Protein AF-A0A4U6U5V7-F1 (afdb_monomer_lite)

InterPro domains:
  IPR010492 GINS complex, subunit Psf3 [PTHR22768] (42-107)
  IPR036224 GINS, helical bundle-like domain superfamily [SSF158573] (3-88)
  IPR038437 GINS complex, subunit Psf3 superfamily [G3DSA:1.20.58.2050] (1-88)

Foldseek 3Di:
DDPPPCPDPVNVVVCVVPVVPDDVCVSPVCVPVSVVVVVVVLLVVLLVCLLPDDPPDDPPCQVVDDPVSNVSSVVSNVVNVVVVCVVVPHDDDDDPPVNPDDDPDPDPPDDDDD

Sequence (114 aa):
MNPPPCFTQKTRKEIQADAACVDLRVRCPYFYELGCKIVPFRYKEVLSKSHSSSTMTVPKFVPRLTKEETRVFESARESMAAFKKWRAGGVRLQKATILGRKRKTKLLDGPSTP

Organism: Setaria viridis (NCBI:txid4556)

pLDDT: mean 76.74, std 11.7, range [47.34, 92.44]

Secondary structure (DSSP, 8-state):
-PPPGGG-HHHHHHHHH-STT--HHHH-TTHHHHHHHHHHHHHHHHHHHHHHS-TTS--TTGGG--HHHHHHHHHHHHHHHHHHHHHTT-SS-PPPGGGG--------PPP---

Radius of gyration: 28.1 Å; chains: 1; bounding box: 93×46×52 Å

Structure (mmCIF, N/CA/C/O backbone):
data_AF-A0A4U6U5V7-F1
#
_entry.id   AF-A0A4U6U5V7-F1
#
loop_
_atom_site.group_PDB
_atom_site.id
_atom_site.type_symbol
_atom_site.label_atom_id
_atom_site.label_alt_id
_atom_site.label_comp_id
_atom_site.label_asym_id
_atom_site.label_entity_id
_atom_site.label_seq_id
_atom_site.pdbx_PDB_ins_code
_atom_site.Cartn_x
_atom_site.Cartn_y
_atom_site.Cartn_z
_atom_site.occupancy
_atom_site.B_iso_or_equiv
_atom_site.auth_seq_id
_atom_site.auth_comp_id
_atom_site.auth_asym_id
_atom_site.auth_atom_id
_atom_site.pdbx_PDB_model_num
ATOM 1 N N . MET A 1 1 ? -7.975 8.259 -2.429 1.00 56.94 1 MET A N 1
ATOM 2 C CA . MET A 1 1 ? -9.026 7.747 -1.530 1.00 56.94 1 MET A CA 1
ATOM 3 C C . MET A 1 1 ? -8.730 8.182 -0.107 1.00 56.94 1 MET A C 1
ATOM 5 O O . MET A 1 1 ? -7.585 8.048 0.308 1.00 56.94 1 MET A O 1
ATOM 9 N N . ASN A 1 2 ? -9.714 8.728 0.609 1.00 64.31 2 ASN A N 1
ATOM 10 C CA . ASN A 1 2 ? -9.603 8.901 2.060 1.00 64.31 2 ASN A CA 1
ATOM 11 C C . ASN A 1 2 ? -9.876 7.535 2.717 1.00 64.31 2 ASN A C 1
ATOM 13 O O . ASN A 1 2 ? -10.766 6.828 2.237 1.00 64.31 2 ASN A O 1
ATOM 17 N N . PRO A 1 3 ? -9.118 7.126 3.749 1.00 68.38 3 PRO A N 1
ATOM 18 C CA . PRO A 1 3 ? -9.414 5.891 4.464 1.00 68.38 3 PRO A CA 1
ATOM 19 C C . PRO A 1 3 ? -10.820 5.977 5.078 1.00 68.38 3 PRO A C 1
ATOM 21 O O . PRO A 1 3 ? -11.229 7.071 5.483 1.00 68.38 3 PRO A O 1
ATOM 24 N N . PRO A 1 4 ? -11.567 4.860 5.160 1.00 76.88 4 PRO A N 1
ATOM 25 C CA . PRO A 1 4 ? -12.846 4.855 5.853 1.00 76.88 4 PRO A CA 1
ATOM 26 C C . PRO A 1 4 ? -12.697 5.371 7.292 1.00 76.88 4 PRO A C 1
ATOM 28 O O . PRO A 1 4 ? -11.626 5.203 7.882 1.00 76.88 4 PRO A O 1
ATOM 31 N N . PRO A 1 5 ? -13.753 5.942 7.896 1.00 77.00 5 PRO A N 1
ATOM 32 C CA . PRO A 1 5 ? -13.700 6.509 9.249 1.00 77.00 5 PRO A CA 1
ATOM 33 C C . PRO A 1 5 ? -13.191 5.544 10.337 1.00 77.00 5 PRO A C 1
ATOM 35 O O . PRO A 1 5 ? -12.660 5.984 11.353 1.00 77.00 5 PRO A O 1
ATOM 38 N N . CYS A 1 6 ? -13.291 4.229 10.122 1.00 79.12 6 CYS A N 1
ATOM 39 C CA . CYS A 1 6 ? -12.744 3.209 11.021 1.00 79.12 6 CYS A CA 1
ATOM 40 C C . CYS A 1 6 ? -11.217 2.999 10.901 1.00 79.12 6 CYS A C 1
ATOM 42 O O . CYS A 1 6 ? -10.619 2.407 11.791 1.00 79.12 6 CYS A O 1
ATOM 44 N N . PHE A 1 7 ? -10.561 3.517 9.856 1.00 82.75 7 PHE A N 1
ATOM 45 C CA . PHE A 1 7 ? -9.112 3.427 9.613 1.00 82.75 7 PHE A CA 1
ATOM 46 C C . PHE A 1 7 ? -8.397 4.772 9.813 1.00 82.75 7 PHE A C 1
ATOM 48 O O . PHE A 1 7 ? -7.497 5.146 9.053 1.00 82.75 7 PHE A O 1
ATOM 55 N N . THR A 1 8 ? -8.794 5.532 10.834 1.00 84.06 8 THR A N 1
ATOM 56 C CA . THR A 1 8 ? -8.143 6.809 11.160 1.00 84.06 8 THR A CA 1
ATOM 57 C C . THR A 1 8 ? -6.802 6.607 11.864 1.00 84.06 8 THR A C 1
ATOM 59 O O . THR A 1 8 ? -6.514 5.558 12.445 1.00 84.06 8 THR A O 1
ATOM 62 N N . GLN A 1 9 ? -5.972 7.655 11.866 1.00 83.25 9 GLN A N 1
ATOM 63 C CA . GLN A 1 9 ? -4.700 7.643 12.590 1.00 83.25 9 GLN A CA 1
ATOM 64 C C . GLN A 1 9 ? -4.887 7.451 14.104 1.00 83.25 9 GLN A C 1
ATOM 66 O O . GLN A 1 9 ? -4.027 6.852 14.745 1.00 83.25 9 GLN A O 1
ATOM 71 N N . LYS A 1 10 ? -6.009 7.919 14.672 1.00 86.19 10 LYS A N 1
ATOM 72 C CA . LYS A 1 10 ? -6.366 7.706 16.081 1.00 86.19 10 LYS A CA 1
ATOM 73 C C . LYS A 1 10 ? -6.584 6.221 16.369 1.00 86.19 10 LYS A C 1
ATOM 75 O O . LYS A 1 10 ? -5.889 5.664 17.211 1.00 86.19 10 LYS A O 1
ATOM 80 N N . THR A 1 11 ? -7.458 5.569 15.599 1.00 85.75 11 THR A N 1
ATOM 81 C CA . THR A 1 11 ? -7.729 4.129 15.729 1.00 85.75 11 THR A CA 1
ATOM 82 C C . THR A 1 11 ? -6.458 3.298 15.569 1.00 85.75 11 THR A C 1
ATOM 84 O O . THR A 1 11 ? -6.237 2.362 16.328 1.00 85.75 11 THR A O 1
ATOM 87 N N . ARG A 1 12 ? -5.574 3.681 14.637 1.00 86.81 12 ARG A N 1
ATOM 88 C CA . ARG A 1 12 ? -4.273 3.024 14.452 1.00 86.81 12 ARG A CA 1
ATOM 89 C C . ARG A 1 12 ? -3.392 3.103 15.702 1.00 86.81 12 ARG A C 1
ATOM 91 O O . ARG A 1 12 ? -2.803 2.097 16.076 1.00 86.81 12 ARG A O 1
ATOM 98 N N . LYS A 1 13 ? -3.295 4.279 16.332 1.00 90.00 13 LYS A N 1
ATOM 99 C CA . LYS A 1 13 ? -2.472 4.480 17.536 1.00 90.00 13 LYS A CA 1
ATOM 100 C C . LYS A 1 13 ? -3.007 3.708 18.741 1.00 90.00 13 LYS A C 1
ATOM 102 O O . LYS A 1 13 ? -2.212 3.153 19.480 1.00 90.00 13 LYS A O 1
ATOM 107 N N . GLU A 1 14 ? -4.325 3.654 18.913 1.00 90.38 14 GLU A N 1
ATOM 108 C CA . GLU A 1 14 ? -4.958 2.903 20.007 1.00 90.38 14 GLU A CA 1
ATOM 109 C C . GLU A 1 14 ? -4.698 1.398 19.879 1.00 90.38 14 GLU A C 1
ATOM 111 O O . GLU A 1 14 ? -4.212 0.785 20.820 1.00 90.38 14 GLU A O 1
ATOM 116 N N . ILE A 1 15 ? -4.909 0.828 18.684 1.00 88.81 15 ILE A N 1
ATOM 117 C CA . ILE A 1 15 ? -4.616 -0.590 18.414 1.00 88.81 15 ILE A CA 1
ATOM 118 C C . ILE A 1 15 ? -3.121 -0.896 18.608 1.00 88.81 15 ILE A C 1
ATOM 120 O O . ILE A 1 15 ? -2.767 -1.979 19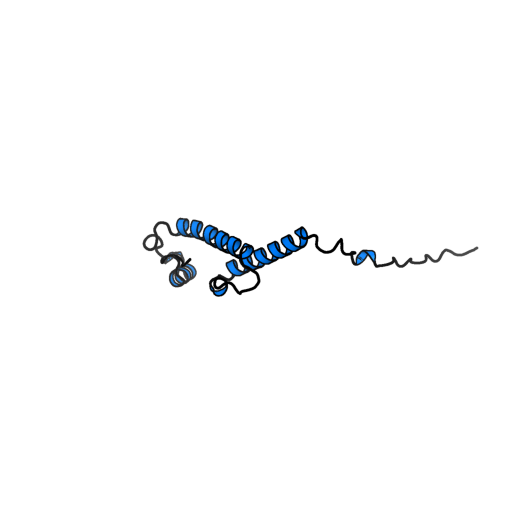.059 1.00 88.81 15 ILE A O 1
ATOM 124 N N . GLN A 1 16 ? -2.237 0.044 18.255 1.00 89.25 16 GLN A N 1
ATOM 125 C CA . GLN A 1 16 ? -0.789 -0.122 18.409 1.00 89.25 16 GLN A CA 1
ATOM 126 C C . GLN A 1 16 ? -0.318 -0.010 19.868 1.00 89.25 16 GLN A C 1
ATOM 128 O O . GLN A 1 16 ? 0.729 -0.561 20.195 1.00 89.25 16 GLN A O 1
ATOM 133 N N . ALA A 1 17 ? -1.060 0.704 20.720 1.00 92.44 17 ALA A N 1
ATOM 134 C CA . ALA A 1 17 ? -0.779 0.791 22.149 1.00 92.44 17 ALA A CA 1
ATOM 135 C C . ALA A 1 17 ? -1.186 -0.500 22.872 1.00 92.44 17 ALA A C 1
ATOM 137 O O . ALA A 1 17 ? -0.382 -1.056 23.612 1.00 92.44 17 ALA A O 1
ATOM 138 N N . ASP A 1 18 ? -2.403 -0.986 22.616 1.00 90.94 18 ASP A N 1
ATOM 139 C CA . ASP A 1 18 ? -2.871 -2.300 23.054 1.00 90.94 18 ASP A CA 1
ATOM 140 C C . ASP A 1 18 ? -4.072 -2.734 22.199 1.00 90.94 18 ASP A C 1
ATOM 142 O O . ASP A 1 18 ? -5.138 -2.119 22.222 1.00 90.94 18 ASP A O 1
ATOM 146 N N . ALA A 1 19 ? -3.914 -3.818 21.442 1.00 86.06 19 ALA A N 1
ATOM 147 C CA . ALA A 1 19 ? -4.974 -4.330 20.582 1.00 86.06 19 ALA A CA 1
ATOM 148 C C . ALA A 1 19 ? -6.134 -4.955 21.375 1.00 86.06 19 ALA A C 1
ATOM 150 O O . ALA A 1 19 ? -7.259 -4.966 20.878 1.00 86.06 19 ALA A O 1
ATOM 151 N N . ALA A 1 20 ? -5.882 -5.454 22.592 1.00 88.25 20 ALA A N 1
ATOM 152 C CA . ALA A 1 20 ? -6.899 -6.096 23.422 1.00 88.25 20 ALA A CA 1
ATOM 153 C C . ALA A 1 20 ? -7.883 -5.084 24.031 1.00 88.25 20 ALA A C 1
ATOM 155 O O . ALA A 1 20 ? -9.029 -5.438 24.305 1.00 88.25 20 ALA A O 1
ATOM 156 N N . CYS A 1 21 ? -7.476 -3.820 24.194 1.00 86.62 21 CYS A N 1
ATOM 157 C CA . CYS A 1 21 ? -8.328 -2.771 24.760 1.00 86.62 21 CYS A CA 1
ATOM 158 C C . CYS A 1 21 ? -9.273 -2.104 23.740 1.00 86.62 21 CYS A C 1
ATOM 160 O O . CYS A 1 21 ? -10.076 -1.242 24.105 1.00 86.62 21 CYS A O 1
ATOM 162 N N . VAL A 1 22 ? -9.203 -2.483 22.458 1.00 87.06 22 VAL A N 1
ATOM 163 C CA . VAL A 1 22 ? -10.012 -1.880 21.393 1.00 87.06 22 VAL A CA 1
ATOM 164 C C . VAL A 1 22 ? -11.154 -2.809 20.986 1.00 87.06 22 VAL A C 1
ATOM 166 O O . VAL A 1 22 ? -10.939 -3.820 20.320 1.00 87.06 22 VAL A O 1
ATOM 169 N N . ASP A 1 23 ? -12.396 -2.413 21.279 1.00 88.00 23 ASP A N 1
ATOM 170 C CA . ASP A 1 23 ? -13.573 -3.095 20.730 1.00 88.00 23 ASP A CA 1
ATOM 171 C C . ASP A 1 23 ? -13.749 -2.757 19.239 1.00 88.00 23 ASP A C 1
ATOM 173 O O . ASP A 1 23 ? -14.330 -1.739 18.841 1.00 88.00 23 ASP A O 1
ATOM 177 N N . LEU A 1 24 ? -13.212 -3.634 18.390 1.00 85.12 24 LEU A N 1
ATOM 178 C CA . LEU A 1 24 ? -13.328 -3.520 16.940 1.00 85.12 24 LEU A CA 1
ATOM 179 C C . LEU A 1 24 ? -14.747 -3.805 16.440 1.00 85.12 24 LEU A C 1
ATOM 181 O O . LEU A 1 24 ? -15.121 -3.263 15.404 1.00 85.12 24 LEU A O 1
ATOM 185 N N . ARG A 1 25 ? -15.551 -4.597 17.161 1.00 84.88 25 ARG A N 1
ATOM 186 C CA . ARG A 1 25 ? -16.901 -4.987 16.730 1.00 84.88 25 ARG A CA 1
ATOM 187 C C . ARG A 1 25 ? -17.850 -3.796 16.767 1.00 84.88 25 ARG A C 1
ATOM 189 O O . ARG A 1 25 ? -18.590 -3.590 15.809 1.00 84.88 25 ARG A O 1
ATOM 196 N N . VAL A 1 26 ? -17.775 -2.988 17.826 1.00 85.75 26 VAL A N 1
ATOM 197 C CA . VAL A 1 26 ? -18.559 -1.747 17.961 1.00 85.75 26 VAL A CA 1
ATOM 198 C C . VAL A 1 26 ? -18.136 -0.705 16.924 1.00 85.75 26 VAL A C 1
ATOM 200 O O . VAL A 1 26 ? -18.970 0.030 16.400 1.00 85.75 26 VAL A O 1
ATOM 203 N N . ARG A 1 27 ? -16.843 -0.644 16.584 1.00 83.56 27 ARG A N 1
ATOM 204 C CA . ARG A 1 27 ? -16.317 0.328 15.611 1.00 83.56 27 ARG A CA 1
ATOM 205 C C . ARG A 1 27 ? -16.597 -0.054 14.161 1.00 83.56 27 ARG A C 1
ATOM 207 O O . ARG A 1 27 ? -16.914 0.809 13.347 1.00 83.56 27 ARG A O 1
ATOM 214 N N . CYS A 1 28 ? -16.391 -1.319 13.809 1.00 83.44 28 CYS A N 1
ATOM 215 C CA . CYS A 1 28 ? -16.585 -1.844 12.465 1.00 83.44 28 CYS A CA 1
ATOM 216 C C . CYS A 1 28 ? -16.710 -3.379 12.523 1.00 83.44 28 CYS A C 1
ATOM 218 O O . CYS A 1 28 ? -15.691 -4.064 12.631 1.00 83.44 28 CYS A O 1
ATOM 220 N N . PRO A 1 29 ? -17.925 -3.943 12.371 1.00 88.69 29 PRO A N 1
ATOM 221 C CA . PRO A 1 29 ? -18.147 -5.392 12.445 1.00 88.69 29 PRO A CA 1
ATOM 222 C C . PRO A 1 29 ? -17.278 -6.215 11.481 1.00 88.69 29 PRO A C 1
ATOM 224 O O . PRO A 1 29 ? -16.924 -7.350 11.781 1.00 88.69 29 PRO A O 1
ATOM 227 N N . TYR A 1 30 ? -16.883 -5.620 10.353 1.00 88.56 30 TYR A N 1
ATOM 228 C CA . TYR A 1 30 ? -16.074 -6.246 9.305 1.00 88.56 30 TYR A CA 1
ATOM 229 C C . TYR A 1 30 ? -14.672 -5.630 9.193 1.00 88.56 30 TYR A C 1
ATOM 231 O O . TYR A 1 30 ? -14.104 -5.591 8.103 1.00 88.56 30 TYR A O 1
ATOM 239 N N . PHE A 1 31 ? -14.108 -5.112 10.293 1.00 87.38 31 PHE A N 1
ATOM 240 C CA . PHE A 1 31 ? -12.847 -4.355 10.293 1.00 87.38 31 PHE A CA 1
ATOM 241 C C . PHE A 1 31 ? -11.722 -5.049 9.512 1.00 87.38 31 PHE A C 1
ATOM 243 O O . PHE A 1 31 ? -11.119 -4.450 8.622 1.00 87.38 31 PHE A O 1
ATOM 250 N N . TYR A 1 32 ? -11.470 -6.327 9.796 1.00 85.81 32 TYR A N 1
ATOM 251 C CA . TYR A 1 32 ? -10.405 -7.078 9.135 1.00 85.81 32 TYR A CA 1
ATOM 252 C C . TYR A 1 32 ? -10.703 -7.338 7.660 1.00 85.81 32 TYR A C 1
ATOM 254 O O . TYR A 1 32 ? -9.849 -7.079 6.818 1.00 85.81 32 TYR A O 1
ATOM 262 N N . GLU A 1 33 ? -11.918 -7.775 7.325 1.00 86.94 33 GLU A N 1
ATOM 263 C CA . GLU A 1 33 ? -12.301 -8.054 5.937 1.00 86.94 33 GLU A CA 1
ATOM 264 C C . GLU A 1 33 ? -12.224 -6.790 5.069 1.00 86.94 33 GLU A C 1
ATOM 266 O O . GLU A 1 33 ? -11.693 -6.807 3.955 1.00 86.94 33 GLU A O 1
ATOM 271 N N . LEU A 1 34 ? -12.691 -5.665 5.611 1.00 84.44 34 LEU A N 1
ATOM 272 C CA . LEU A 1 34 ? -12.601 -4.363 4.970 1.00 84.44 34 LEU A CA 1
ATOM 273 C C . LEU A 1 34 ? -11.136 -3.942 4.780 1.00 84.44 34 LEU A C 1
ATOM 275 O O . LEU A 1 34 ? -10.752 -3.551 3.677 1.00 84.44 34 LEU A O 1
ATOM 279 N N . GLY A 1 35 ? -10.299 -4.071 5.813 1.00 83.06 35 GLY A N 1
ATOM 280 C CA . GLY A 1 35 ? -8.867 -3.767 5.739 1.00 83.06 35 GLY A CA 1
ATOM 281 C C . GLY A 1 35 ? -8.141 -4.614 4.691 1.00 83.06 35 GLY A C 1
ATOM 282 O O . GLY A 1 35 ? -7.409 -4.076 3.856 1.00 83.06 35 GLY A O 1
ATOM 283 N N . CYS A 1 36 ? -8.415 -5.920 4.667 1.00 82.25 36 CYS A N 1
ATOM 284 C CA . CYS A 1 36 ? -7.873 -6.862 3.691 1.00 82.25 36 CYS A CA 1
ATOM 285 C C . CYS A 1 36 ? -8.281 -6.535 2.255 1.00 82.25 36 CYS A C 1
ATOM 287 O O . CYS A 1 36 ? -7.487 -6.772 1.354 1.00 82.25 36 CYS A O 1
ATOM 289 N N . LYS A 1 37 ? -9.475 -5.978 2.016 1.00 82.81 37 LYS A N 1
ATOM 290 C CA . LYS A 1 37 ? -9.890 -5.529 0.675 1.00 82.81 37 LYS A CA 1
ATOM 291 C C . LYS A 1 37 ? -9.247 -4.191 0.303 1.00 82.81 37 LYS A C 1
ATOM 293 O O . LYS A 1 37 ? -8.793 -4.025 -0.826 1.00 82.81 37 LYS A O 1
ATOM 298 N N . ILE A 1 38 ? -9.152 -3.246 1.242 1.00 78.62 38 ILE A N 1
ATOM 299 C CA . ILE A 1 38 ? -8.594 -1.904 0.997 1.00 78.62 38 ILE A CA 1
ATOM 300 C C . ILE A 1 38 ? -7.118 -1.964 0.597 1.00 78.62 38 ILE A C 1
ATOM 302 O O . ILE A 1 38 ? -6.709 -1.240 -0.312 1.00 78.62 38 ILE A O 1
ATOM 306 N N . VAL A 1 39 ? -6.319 -2.813 1.246 1.00 76.38 39 VAL A N 1
ATOM 307 C CA . VAL A 1 39 ? -4.869 -2.894 1.009 1.00 76.38 39 VAL A CA 1
ATOM 308 C C . VAL A 1 39 ? -4.531 -3.224 -0.464 1.00 76.38 39 VAL A C 1
ATOM 310 O O . VAL A 1 39 ? -3.833 -2.426 -1.096 1.00 76.38 39 VAL A O 1
ATOM 313 N N . PRO A 1 40 ? -5.066 -4.301 -1.078 1.00 78.31 40 PRO A N 1
ATOM 314 C CA . PRO A 1 40 ? -4.924 -4.577 -2.509 1.00 78.31 40 PRO A CA 1
ATOM 315 C C . PRO A 1 40 ? -5.414 -3.443 -3.412 1.00 78.31 40 PRO A C 1
ATOM 317 O O . PRO A 1 40 ? -4.750 -3.127 -4.400 1.00 78.31 40 PRO A O 1
ATOM 320 N N . PHE A 1 41 ? -6.542 -2.798 -3.084 1.00 76.94 41 PHE A N 1
ATOM 321 C CA . PHE A 1 41 ? -7.047 -1.671 -3.876 1.00 76.94 41 PHE A CA 1
ATOM 322 C C . PHE A 1 41 ? -6.071 -0.491 -3.877 1.00 76.94 41 PHE A C 1
ATOM 324 O O . PHE A 1 41 ? -5.829 0.094 -4.935 1.00 76.94 41 PHE A O 1
ATOM 331 N N . ARG A 1 42 ? -5.460 -0.173 -2.727 1.00 77.62 42 ARG A N 1
ATOM 332 C CA . ARG A 1 42 ? -4.462 0.902 -2.636 1.00 77.62 42 ARG A CA 1
ATOM 333 C C . ARG A 1 42 ? -3.209 0.579 -3.437 1.00 77.62 42 ARG A C 1
ATOM 335 O O . ARG A 1 42 ? -2.779 1.417 -4.224 1.00 77.62 42 ARG A O 1
ATOM 342 N N . TYR A 1 43 ? -2.661 -0.630 -3.316 1.00 80.94 43 TYR A N 1
ATOM 343 C CA . TYR A 1 43 ? -1.480 -1.015 -4.094 1.00 80.94 43 TYR A CA 1
ATOM 344 C C . TYR A 1 43 ? -1.756 -1.053 -5.600 1.00 80.94 43 TYR A C 1
ATOM 346 O O . TYR A 1 43 ? -0.948 -0.553 -6.382 1.00 80.94 43 TYR A O 1
ATOM 354 N N . LYS A 1 44 ? -2.923 -1.553 -6.023 1.00 83.38 44 LYS A N 1
ATOM 355 C CA . LYS A 1 44 ? -3.337 -1.519 -7.432 1.00 83.38 44 LYS A CA 1
ATOM 356 C C . LYS A 1 44 ? -3.415 -0.086 -7.966 1.00 83.38 44 LYS A C 1
ATOM 358 O O . LYS A 1 44 ? -2.953 0.179 -9.076 1.00 83.38 44 LYS A O 1
ATOM 363 N N . GLU A 1 45 ? -3.964 0.846 -7.186 1.00 82.75 45 GLU A N 1
ATOM 364 C CA . GLU A 1 45 ? -4.025 2.269 -7.541 1.00 82.75 45 GLU A CA 1
ATOM 365 C C . GLU A 1 45 ? -2.618 2.888 -7.641 1.00 82.75 45 GLU A C 1
ATOM 367 O O . GLU A 1 45 ? -2.329 3.595 -8.609 1.00 82.75 45 GLU A O 1
ATOM 372 N N . VAL A 1 46 ? -1.730 2.590 -6.683 1.00 85.44 46 VAL A N 1
ATOM 373 C CA . VAL A 1 46 ? -0.328 3.047 -6.674 1.00 85.44 46 VAL A CA 1
ATOM 374 C C . VAL A 1 46 ? 0.413 2.580 -7.928 1.00 85.44 46 VAL A C 1
ATOM 376 O O . VAL A 1 46 ? 1.024 3.403 -8.609 1.00 85.44 46 VAL A O 1
ATOM 379 N N . LEU A 1 47 ? 0.305 1.294 -8.273 1.00 82.62 47 LEU A N 1
ATOM 380 C CA . LEU A 1 47 ? 0.940 0.711 -9.460 1.00 82.62 47 LEU A CA 1
ATOM 381 C C . LEU A 1 47 ? 0.353 1.252 -10.770 1.00 82.62 47 LEU A C 1
ATOM 383 O O . LEU A 1 47 ? 1.068 1.523 -11.730 1.00 82.62 47 LEU A O 1
ATOM 387 N N . SER A 1 48 ? -0.962 1.458 -10.825 1.00 84.50 48 SER A N 1
ATOM 388 C CA . SER A 1 48 ? -1.594 2.037 -12.017 1.00 84.50 48 SER A CA 1
ATOM 389 C C . SER A 1 48 ? -1.088 3.464 -12.263 1.00 84.50 48 SER A C 1
ATOM 391 O O . SER A 1 48 ? -0.776 3.840 -13.396 1.00 84.50 48 SER A O 1
ATOM 393 N N . LYS A 1 49 ? -0.947 4.257 -11.193 1.00 83.12 49 LYS A N 1
ATOM 394 C CA . LYS A 1 49 ? -0.441 5.635 -11.260 1.00 83.12 49 LYS A CA 1
ATOM 395 C C . LYS A 1 49 ? 1.054 5.712 -11.544 1.00 83.12 49 LYS A C 1
ATOM 397 O O . LYS A 1 49 ? 1.460 6.612 -12.274 1.00 83.12 49 LYS A O 1
ATOM 402 N N . SER A 1 50 ? 1.870 4.802 -11.009 1.00 82.88 50 SER A N 1
ATOM 403 C CA . SER A 1 50 ? 3.313 4.777 -11.292 1.00 82.88 50 SER A CA 1
ATOM 404 C C . SER A 1 50 ? 3.590 4.550 -12.780 1.00 82.88 50 SER A C 1
ATOM 406 O O . SER A 1 50 ? 4.479 5.185 -13.343 1.00 82.88 50 SER A O 1
ATOM 408 N N . HIS A 1 51 ? 2.788 3.713 -13.443 1.00 82.06 51 HIS A N 1
ATOM 409 C CA . HIS A 1 51 ? 2.939 3.423 -14.870 1.00 82.06 51 HIS A CA 1
ATOM 410 C C . HIS A 1 51 ? 2.347 4.503 -15.789 1.00 82.06 51 HIS A C 1
ATOM 412 O O . HIS A 1 51 ? 2.854 4.698 -16.896 1.00 82.06 51 HIS A O 1
ATOM 418 N N . SER A 1 52 ? 1.296 5.197 -15.335 1.00 71.25 52 SER A N 1
ATOM 419 C CA . SER A 1 52 ? 0.528 6.157 -16.148 1.00 71.25 52 SER A CA 1
ATOM 420 C C . SER A 1 52 ? 0.973 7.615 -15.985 1.00 71.25 52 SER A C 1
ATOM 422 O O . SER A 1 52 ? 0.642 8.450 -16.824 1.00 71.25 52 SER A O 1
ATOM 424 N N . SER A 1 53 ? 1.709 7.953 -14.921 1.00 61.81 53 SER A N 1
ATOM 425 C CA . SER A 1 53 ? 2.166 9.329 -14.695 1.00 61.81 53 SER A CA 1
ATOM 426 C C . SER A 1 53 ? 3.196 9.757 -15.738 1.00 61.81 53 SER A C 1
ATOM 428 O O . SER A 1 53 ? 4.296 9.203 -15.816 1.00 61.81 53 SER A O 1
ATOM 430 N N . SER A 1 54 ? 2.852 10.800 -16.498 1.00 54.78 54 SER A N 1
ATOM 431 C CA . SER A 1 54 ? 3.813 11.556 -17.302 1.00 54.78 54 SER A CA 1
ATOM 432 C C . SER A 1 54 ? 4.940 12.062 -16.398 1.00 54.78 54 SER A C 1
ATOM 434 O O . SER A 1 54 ? 4.695 12.608 -15.321 1.00 54.78 54 SER A O 1
ATOM 436 N N . THR A 1 55 ? 6.185 11.862 -16.821 1.00 56.69 55 THR A N 1
ATOM 437 C CA . THR A 1 55 ? 7.412 12.114 -16.046 1.00 56.69 55 THR A CA 1
ATOM 438 C C . THR A 1 55 ? 7.619 13.577 -15.641 1.00 56.69 55 THR A C 1
ATOM 440 O O . THR A 1 55 ? 8.513 13.850 -14.848 1.00 56.69 55 THR A O 1
ATOM 443 N N . MET A 1 56 ? 6.809 14.505 -16.158 1.00 48.34 56 MET A N 1
ATOM 444 C CA . MET A 1 56 ? 7.065 15.948 -16.113 1.00 48.34 56 MET A CA 1
ATOM 445 C C . MET A 1 56 ? 6.462 16.695 -14.914 1.00 48.34 56 MET A C 1
ATOM 447 O O . MET A 1 56 ? 6.786 17.860 -14.719 1.00 48.34 56 MET A O 1
ATOM 451 N N . THR A 1 57 ? 5.611 16.073 -14.091 1.00 52.84 57 THR A N 1
ATOM 452 C CA . THR A 1 57 ? 5.046 16.741 -12.901 1.00 52.84 57 THR A CA 1
ATOM 453 C C . THR A 1 57 ? 5.048 15.806 -11.700 1.00 52.84 57 THR A C 1
ATOM 455 O O . THR A 1 57 ? 4.717 14.630 -11.841 1.00 52.84 57 THR A O 1
ATOM 458 N N . VAL A 1 58 ? 5.420 16.314 -10.515 1.00 54.41 58 VAL A N 1
ATOM 459 C CA . VAL A 1 58 ? 5.245 15.576 -9.255 1.00 54.41 58 VAL A CA 1
ATOM 460 C C . VAL A 1 58 ? 3.747 15.320 -9.099 1.00 54.41 58 VAL A C 1
ATOM 462 O O . VAL A 1 58 ? 2.982 16.279 -8.956 1.00 54.41 58 VAL A O 1
ATOM 465 N N . PRO A 1 59 ? 3.282 14.060 -9.154 1.00 64.12 59 PRO A N 1
ATOM 466 C CA . PRO A 1 59 ? 1.859 13.796 -9.074 1.00 64.12 59 PRO A CA 1
ATOM 467 C C . PRO A 1 59 ? 1.349 14.306 -7.726 1.00 64.12 59 PRO A C 1
ATOM 469 O O . PRO A 1 59 ? 1.891 13.927 -6.690 1.00 64.12 59 PRO A O 1
ATOM 472 N N . LYS A 1 60 ? 0.261 15.091 -7.713 1.00 67.06 60 LYS A N 1
ATOM 473 C CA . LYS A 1 60 ? -0.432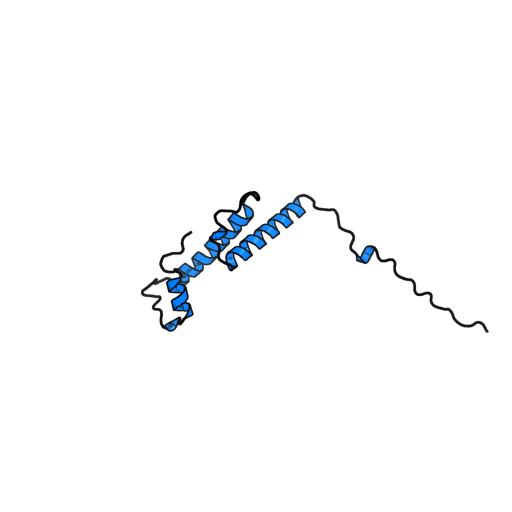 15.590 -6.494 1.00 67.06 60 LYS A CA 1
ATOM 474 C C . LYS A 1 60 ? -0.804 14.478 -5.484 1.00 67.06 60 LYS A C 1
ATOM 476 O O . LYS A 1 60 ? -1.286 14.741 -4.388 1.00 67.06 60 LYS A O 1
ATOM 481 N N . PHE A 1 61 ? -0.620 13.222 -5.883 1.00 72.44 61 PHE A N 1
ATOM 482 C CA . PHE A 1 61 ? -0.812 11.999 -5.123 1.00 72.44 61 PHE A CA 1
ATOM 483 C C . PHE A 1 61 ? 0.405 11.581 -4.275 1.00 72.44 61 PHE A C 1
ATOM 485 O O . PHE A 1 61 ? 0.189 10.995 -3.221 1.00 72.44 61 PHE A O 1
ATOM 492 N N . VAL A 1 62 ? 1.642 11.904 -4.680 1.00 73.25 62 VAL A N 1
ATOM 493 C CA . VAL A 1 62 ? 2.878 11.502 -3.972 1.00 73.25 62 VAL A CA 1
ATOM 494 C C . VAL A 1 62 ? 2.903 11.972 -2.510 1.00 73.25 62 VAL A C 1
ATOM 496 O O . VAL A 1 62 ? 3.177 11.144 -1.647 1.00 73.25 62 VAL A O 1
ATOM 499 N N . PRO A 1 63 ? 2.506 13.217 -2.167 1.00 76.88 63 PRO A N 1
ATOM 500 C CA . PRO A 1 63 ? 2.477 13.663 -0.769 1.00 76.88 63 PRO A CA 1
ATOM 501 C C . PRO A 1 63 ? 1.462 12.924 0.121 1.00 76.88 63 PRO A C 1
ATOM 503 O O . PRO A 1 63 ? 1.474 13.092 1.336 1.00 76.88 63 PRO A O 1
ATOM 506 N N . ARG A 1 64 ? 0.543 12.145 -0.467 1.00 74.56 64 ARG A N 1
ATOM 507 C CA . ARG A 1 64 ? -0.516 11.406 0.247 1.00 74.56 64 ARG A CA 1
ATOM 508 C C . ARG A 1 64 ? -0.189 9.914 0.394 1.00 74.56 64 ARG A C 1
ATOM 510 O O . ARG A 1 64 ? -1.037 9.162 0.877 1.00 74.56 64 ARG A O 1
ATOM 517 N N . LEU A 1 65 ? 0.986 9.485 -0.071 1.00 78.69 65 LEU A N 1
ATOM 518 C CA . LEU A 1 65 ? 1.455 8.107 0.038 1.00 78.69 65 LEU A CA 1
ATOM 519 C C . LEU A 1 65 ? 2.056 7.840 1.415 1.00 78.69 65 LEU A C 1
ATOM 521 O O . LEU A 1 65 ? 2.740 8.690 1.983 1.00 78.69 65 LEU A O 1
ATOM 525 N N . THR A 1 66 ? 1.838 6.638 1.944 1.00 81.69 66 THR A N 1
ATOM 526 C CA . THR A 1 66 ? 2.617 6.167 3.098 1.00 81.69 66 THR A CA 1
ATOM 527 C C . THR A 1 66 ? 4.053 5.828 2.679 1.00 81.69 66 THR A C 1
ATOM 529 O O . THR A 1 66 ? 4.385 5.804 1.489 1.00 81.69 66 THR A O 1
ATOM 532 N N . LYS A 1 67 ? 4.938 5.542 3.644 1.00 78.44 67 LYS A N 1
ATOM 533 C CA . LYS A 1 67 ? 6.334 5.159 3.359 1.00 78.44 67 LYS A CA 1
ATOM 534 C C . LYS A 1 67 ? 6.413 3.889 2.503 1.00 78.44 67 LYS A C 1
ATOM 536 O O . LYS A 1 67 ? 7.217 3.813 1.577 1.00 78.44 67 LYS A O 1
ATOM 541 N N . GLU A 1 68 ? 5.556 2.916 2.792 1.00 79.94 68 GLU A N 1
ATOM 542 C CA . GLU A 1 68 ? 5.466 1.640 2.081 1.00 79.94 68 GLU A CA 1
ATOM 543 C C . GLU A 1 68 ? 4.952 1.857 0.654 1.00 79.94 68 GLU A C 1
ATOM 545 O O . GLU A 1 68 ? 5.551 1.379 -0.307 1.00 79.94 68 GLU A O 1
ATOM 550 N N . GLU A 1 69 ? 3.890 2.653 0.503 1.00 81.00 69 GLU A N 1
ATOM 551 C CA . GLU A 1 69 ? 3.316 2.987 -0.803 1.00 81.00 69 GLU A CA 1
ATOM 552 C C . GLU A 1 69 ? 4.294 3.791 -1.670 1.00 81.00 69 GLU A C 1
ATOM 554 O O . GLU A 1 69 ? 4.369 3.567 -2.875 1.00 81.00 69 GLU A O 1
ATOM 559 N N . THR A 1 70 ? 5.086 4.679 -1.064 1.00 84.06 70 THR A N 1
ATOM 560 C CA . THR A 1 70 ? 6.131 5.449 -1.759 1.00 84.06 70 THR A CA 1
ATOM 561 C C . THR A 1 70 ? 7.213 4.528 -2.318 1.00 84.06 70 THR A C 1
ATOM 563 O O . THR A 1 70 ? 7.590 4.651 -3.480 1.00 84.06 70 THR A O 1
ATOM 566 N N . ARG A 1 71 ? 7.674 3.547 -1.531 1.00 86.62 71 ARG A N 1
ATOM 567 C CA . ARG A 1 71 ? 8.651 2.548 -1.996 1.00 86.62 71 ARG A CA 1
ATOM 568 C C . ARG A 1 71 ? 8.127 1.726 -3.173 1.00 86.62 71 ARG A C 1
ATOM 570 O O . ARG A 1 71 ? 8.848 1.525 -4.150 1.00 86.62 71 ARG A O 1
ATOM 577 N N . VAL A 1 72 ? 6.877 1.266 -3.102 1.00 86.94 72 VAL A N 1
ATOM 578 C CA . VAL A 1 72 ? 6.233 0.536 -4.210 1.00 86.94 72 VAL A CA 1
ATOM 579 C C . VAL A 1 72 ? 6.072 1.431 -5.443 1.00 86.94 72 VAL A C 1
ATOM 581 O O . VAL A 1 72 ? 6.307 0.986 -6.562 1.00 86.94 72 VAL A O 1
ATOM 584 N N . PHE A 1 73 ? 5.711 2.701 -5.254 1.00 87.25 73 PHE A N 1
ATOM 585 C CA . PHE A 1 73 ? 5.572 3.660 -6.345 1.00 87.25 73 PHE A CA 1
ATOM 586 C C . PHE A 1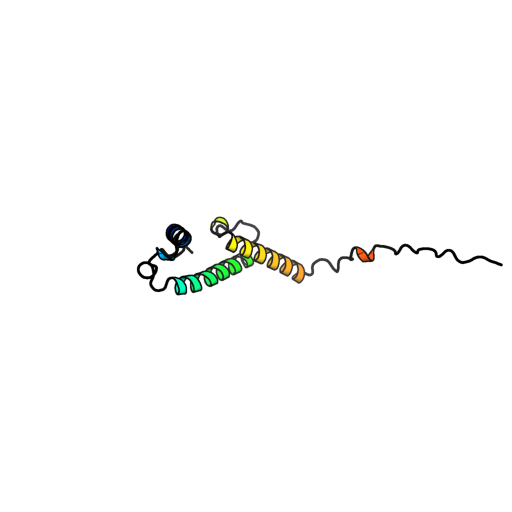 73 ? 6.892 3.878 -7.096 1.00 87.25 73 PHE A C 1
ATOM 588 O O . PHE A 1 73 ? 6.919 3.731 -8.318 1.00 87.25 73 PHE A O 1
ATOM 595 N N . GLU A 1 74 ? 7.980 4.185 -6.382 1.00 88.44 74 GLU A N 1
ATOM 596 C CA . GLU A 1 74 ? 9.286 4.454 -6.999 1.00 88.44 74 GLU A CA 1
ATOM 597 C C . GLU A 1 74 ? 9.869 3.206 -7.669 1.00 88.44 74 GLU A C 1
ATOM 599 O O . GLU A 1 74 ? 10.228 3.255 -8.844 1.00 88.44 74 GLU A O 1
ATOM 604 N N . SER A 1 75 ? 9.851 2.054 -6.990 1.00 88.38 75 SER A N 1
ATOM 605 C CA . SER A 1 75 ? 10.320 0.789 -7.582 1.00 88.38 75 SER A CA 1
ATOM 606 C C . SER A 1 75 ? 9.561 0.417 -8.863 1.00 88.38 75 SER A C 1
ATOM 608 O O . SER A 1 75 ? 10.169 -0.003 -9.849 1.00 88.38 75 SER A O 1
ATOM 610 N N . ALA A 1 76 ? 8.241 0.624 -8.900 1.00 89.06 76 ALA A N 1
ATOM 611 C CA . ALA A 1 76 ? 7.448 0.397 -10.104 1.00 89.06 76 ALA A CA 1
ATOM 612 C C . ALA A 1 76 ? 7.808 1.378 -11.235 1.00 89.06 76 ALA A C 1
ATOM 614 O O . ALA A 1 76 ? 7.892 0.977 -12.399 1.00 89.06 76 ALA A O 1
ATOM 615 N N . ARG A 1 77 ? 8.067 2.655 -10.917 1.00 87.25 77 ARG A N 1
ATOM 616 C CA . ARG A 1 77 ? 8.530 3.642 -11.908 1.00 87.25 77 ARG A CA 1
ATOM 617 C C . ARG A 1 77 ? 9.892 3.281 -12.478 1.00 87.25 77 ARG A C 1
ATOM 619 O O . ARG A 1 77 ? 10.060 3.329 -13.695 1.00 87.25 77 ARG A O 1
ATOM 626 N N . GLU A 1 78 ? 10.838 2.912 -11.624 1.00 88.56 78 GLU A N 1
ATOM 627 C CA . GLU A 1 78 ? 12.182 2.492 -12.021 1.00 88.56 78 GLU A CA 1
ATOM 628 C C . GLU A 1 78 ? 12.136 1.246 -12.904 1.00 88.56 78 GLU A C 1
ATOM 630 O O . GLU A 1 78 ? 12.742 1.230 -13.976 1.00 88.56 78 GLU A O 1
ATOM 635 N N . SER A 1 79 ? 11.347 0.241 -12.516 1.00 90.56 79 SER A N 1
ATOM 636 C CA . SER A 1 79 ? 11.129 -0.967 -13.313 1.00 90.56 79 SER A CA 1
ATOM 637 C C . SER A 1 79 ? 10.562 -0.632 -14.695 1.00 90.56 79 SER A C 1
ATOM 639 O O . SER A 1 79 ? 11.087 -1.082 -15.715 1.00 90.56 79 SER A O 1
ATOM 641 N N . MET A 1 80 ? 9.551 0.239 -14.759 1.00 88.69 80 MET A N 1
ATOM 642 C CA . MET A 1 80 ? 8.948 0.665 -16.021 1.00 88.69 80 MET A CA 1
ATOM 643 C C . MET A 1 80 ? 9.913 1.497 -16.880 1.00 88.69 80 MET A C 1
ATOM 645 O O . MET A 1 80 ? 9.916 1.371 -18.104 1.00 88.69 80 MET A O 1
ATOM 649 N N . ALA A 1 81 ? 10.749 2.338 -16.266 1.00 86.44 81 ALA A N 1
ATOM 650 C CA . ALA A 1 81 ? 11.780 3.103 -16.962 1.00 86.44 81 ALA A CA 1
ATOM 651 C C . ALA A 1 81 ? 12.869 2.183 -17.539 1.00 86.44 81 ALA A C 1
ATOM 653 O O . ALA A 1 81 ? 13.221 2.310 -18.714 1.00 86.44 81 ALA A O 1
ATOM 654 N N . ALA A 1 82 ? 13.348 1.218 -16.750 1.00 87.81 82 ALA A N 1
ATOM 655 C CA . ALA A 1 82 ? 14.291 0.197 -17.191 1.00 87.81 82 ALA A CA 1
ATOM 656 C C . ALA A 1 82 ? 13.703 -0.654 -18.325 1.00 87.81 82 ALA A C 1
ATOM 658 O O . ALA A 1 82 ? 14.359 -0.858 -19.345 1.00 87.81 82 ALA A O 1
ATOM 659 N N . PHE A 1 83 ? 12.442 -1.070 -18.199 1.00 86.81 83 PHE A N 1
ATOM 660 C CA . PHE A 1 83 ? 11.735 -1.825 -19.227 1.00 86.81 83 PHE A CA 1
ATOM 661 C C . PHE A 1 83 ? 11.561 -1.027 -20.522 1.00 86.81 83 PHE A C 1
ATOM 663 O O . PHE A 1 83 ? 11.830 -1.549 -21.600 1.00 86.81 83 PHE A O 1
ATOM 670 N N . LYS A 1 84 ? 11.174 0.254 -20.447 1.00 85.81 84 LYS A N 1
ATOM 671 C CA . LYS A 1 84 ? 11.084 1.134 -21.626 1.00 85.81 84 LYS A CA 1
ATOM 672 C C . LYS A 1 84 ? 12.446 1.310 -22.300 1.00 85.81 84 LYS A C 1
ATOM 674 O O . LYS A 1 84 ? 12.520 1.222 -23.522 1.00 85.81 84 LYS A O 1
ATOM 679 N N . LYS A 1 85 ? 13.520 1.496 -21.522 1.00 84.81 85 LYS A N 1
ATOM 680 C CA . LYS A 1 85 ? 14.901 1.581 -22.028 1.00 84.81 85 LYS A CA 1
ATOM 681 C C . LYS A 1 85 ? 15.353 0.280 -22.695 1.00 84.81 85 LYS A C 1
ATOM 683 O O . LYS A 1 85 ? 15.991 0.326 -23.742 1.00 84.81 85 LYS A O 1
ATOM 688 N N . TRP A 1 86 ? 15.021 -0.867 -22.108 1.00 83.25 86 TRP A N 1
ATOM 689 C CA . TRP A 1 86 ? 15.289 -2.179 -22.692 1.00 83.25 86 TRP A CA 1
ATOM 690 C C . TRP A 1 86 ? 14.510 -2.378 -23.999 1.00 83.25 86 TRP A C 1
ATOM 692 O O . TRP A 1 86 ? 15.108 -2.698 -25.022 1.00 83.25 86 TRP A O 1
ATOM 702 N N . ARG A 1 87 ? 13.201 -2.090 -23.997 1.00 83.69 87 ARG A N 1
ATOM 703 C CA . ARG A 1 87 ? 12.325 -2.228 -25.170 1.00 83.69 87 ARG A CA 1
ATOM 704 C C . ARG A 1 87 ? 12.745 -1.313 -26.324 1.00 83.69 87 ARG A C 1
ATOM 706 O O . ARG A 1 87 ? 12.697 -1.734 -27.471 1.00 83.69 87 ARG A O 1
ATOM 713 N N . ALA A 1 88 ? 13.169 -0.082 -26.035 1.00 81.94 88 ALA A N 1
ATOM 714 C CA . ALA A 1 88 ? 13.662 0.863 -27.039 1.00 81.94 88 ALA A CA 1
ATOM 715 C C . ALA A 1 88 ? 15.042 0.483 -27.621 1.00 81.94 88 ALA A C 1
ATOM 717 O O . ALA A 1 88 ? 15.608 1.256 -28.388 1.00 81.94 88 ALA A O 1
ATOM 718 N N . GLY A 1 89 ? 15.596 -0.682 -27.261 1.00 72.12 89 GLY A N 1
ATOM 719 C CA . GLY A 1 89 ? 16.878 -1.155 -27.779 1.00 72.12 89 GLY A CA 1
ATOM 720 C C . GLY A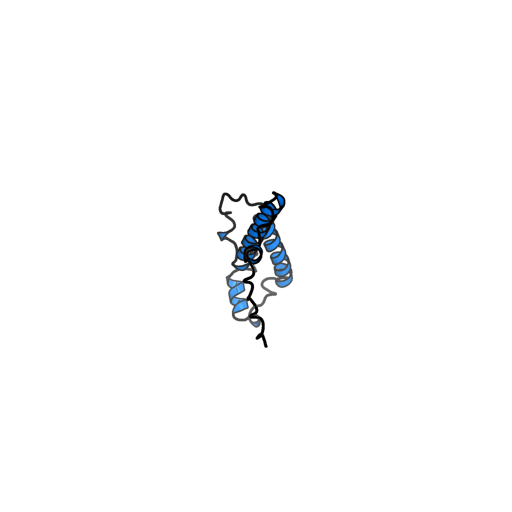 1 89 ? 18.074 -0.440 -27.150 1.00 72.12 89 GLY A C 1
ATOM 721 O O . GLY A 1 89 ? 18.988 -0.027 -27.860 1.00 72.12 89 GLY A O 1
ATOM 722 N N . GLY A 1 90 ? 18.066 -0.259 -25.823 1.00 69.19 90 GLY A N 1
ATOM 723 C CA . GLY A 1 90 ? 19.174 0.353 -25.085 1.00 69.19 90 GLY A CA 1
ATOM 724 C C . GLY A 1 90 ? 20.546 -0.273 -25.387 1.00 69.19 90 GLY A C 1
ATOM 725 O O . GLY A 1 90 ? 20.632 -1.420 -25.815 1.00 69.19 90 GLY A O 1
ATOM 726 N N . VAL A 1 91 ? 21.608 0.517 -25.154 1.00 61.97 91 VAL A N 1
ATOM 727 C CA . VAL A 1 91 ? 23.031 0.258 -25.478 1.00 61.97 91 VAL A CA 1
ATOM 728 C C . VAL A 1 91 ? 23.360 -1.227 -25.690 1.00 61.97 91 VAL A C 1
ATOM 730 O O . VAL A 1 91 ? 23.397 -2.000 -24.732 1.00 61.97 91 VAL A O 1
ATOM 733 N N . ARG A 1 92 ? 23.644 -1.587 -26.955 1.00 64.06 92 ARG A N 1
ATOM 734 C CA . ARG A 1 92 ? 24.289 -2.846 -27.374 1.00 64.06 92 ARG A CA 1
ATOM 735 C C . ARG A 1 92 ? 25.343 -3.250 -26.341 1.00 64.06 92 ARG A C 1
ATOM 737 O O . ARG A 1 92 ? 26.249 -2.462 -26.097 1.00 64.06 92 ARG A O 1
ATOM 744 N N . LEU A 1 93 ? 25.187 -4.446 -25.761 1.00 67.62 93 LEU A N 1
ATOM 745 C CA . LEU A 1 93 ? 26.141 -5.181 -24.911 1.00 67.62 93 LEU A CA 1
ATOM 746 C C . LEU A 1 93 ? 27.371 -4.363 -24.469 1.00 67.62 93 LEU A C 1
ATOM 748 O O . LEU A 1 93 ? 28.337 -4.219 -25.220 1.00 67.62 93 LEU A O 1
ATOM 752 N N . GLN A 1 94 ? 27.360 -3.856 -23.234 1.00 69.81 94 GLN A N 1
ATOM 753 C CA . GLN A 1 94 ? 28.552 -3.228 -22.665 1.00 69.81 94 GLN A CA 1
ATOM 754 C C . GLN A 1 94 ? 29.629 -4.284 -22.400 1.00 69.81 94 GLN A C 1
ATOM 756 O O . GLN A 1 94 ? 29.370 -5.330 -21.802 1.00 69.81 94 GLN A O 1
ATOM 761 N N . LYS A 1 95 ? 30.859 -4.002 -22.839 1.00 72.81 95 LYS A N 1
ATOM 762 C CA . LYS A 1 95 ? 32.017 -4.866 -22.601 1.00 72.81 95 LYS A CA 1
ATOM 763 C C . LYS A 1 95 ? 32.261 -4.975 -21.094 1.00 72.81 95 LYS A C 1
ATOM 765 O O . LYS A 1 95 ? 32.547 -3.975 -20.441 1.00 72.81 95 LYS A O 1
ATOM 770 N N . ALA A 1 96 ? 3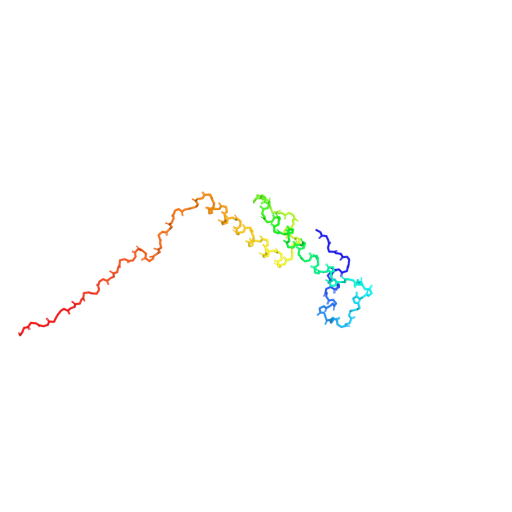2.176 -6.189 -20.552 1.00 66.56 96 ALA A N 1
ATOM 771 C CA . ALA A 1 96 ? 32.472 -6.433 -19.146 1.00 66.56 96 ALA A CA 1
ATOM 772 C C . ALA A 1 96 ? 33.916 -6.008 -18.823 1.00 66.56 96 ALA A C 1
ATOM 774 O O . ALA A 1 96 ? 34.833 -6.242 -19.612 1.00 66.56 96 ALA A O 1
ATOM 775 N N . THR A 1 97 ? 34.143 -5.422 -17.647 1.00 70.94 97 THR A N 1
ATOM 776 C CA . THR A 1 97 ? 35.469 -4.949 -17.198 1.00 70.94 97 THR A CA 1
ATOM 777 C C . THR A 1 97 ? 36.535 -6.053 -17.196 1.00 70.94 97 THR A C 1
ATOM 779 O O . THR A 1 97 ? 37.723 -5.776 -17.360 1.00 70.94 97 THR A O 1
ATOM 782 N N . ILE A 1 98 ? 36.115 -7.319 -17.105 1.00 69.44 98 ILE A N 1
ATOM 783 C CA . ILE A 1 98 ? 36.977 -8.505 -17.208 1.00 69.44 98 ILE A CA 1
ATOM 784 C C . ILE A 1 98 ? 37.548 -8.742 -18.617 1.00 69.44 98 ILE A C 1
ATOM 786 O O . ILE A 1 98 ? 38.641 -9.282 -18.746 1.00 69.44 98 ILE A O 1
ATOM 790 N N . LEU A 1 99 ? 36.867 -8.292 -19.677 1.00 64.56 99 LEU A N 1
ATOM 791 C CA . LEU A 1 99 ? 37.286 -8.479 -21.076 1.00 64.56 99 LEU A CA 1
ATOM 792 C C . LEU A 1 99 ? 38.387 -7.493 -21.516 1.00 64.56 99 LEU A C 1
ATOM 794 O O . LEU A 1 99 ? 38.828 -7.526 -22.665 1.00 64.56 99 LEU A O 1
ATOM 798 N N . GLY A 1 100 ? 38.801 -6.566 -20.646 1.00 60.84 100 GLY A N 1
ATOM 799 C CA . GLY A 1 100 ? 39.876 -5.600 -20.913 1.00 60.84 100 GLY A CA 1
ATOM 800 C C . GLY A 1 100 ? 41.221 -5.947 -20.271 1.00 60.84 100 GLY A C 1
ATOM 801 O O . GLY A 1 100 ? 42.238 -5.367 -20.646 1.00 60.84 100 GLY A O 1
ATOM 802 N N . ARG A 1 101 ? 41.265 -6.881 -19.311 1.00 68.81 101 ARG A N 1
ATOM 803 C CA . ARG A 1 101 ? 42.513 -7.220 -18.613 1.00 68.81 101 ARG A CA 1
ATOM 804 C C . ARG A 1 101 ? 43.277 -8.300 -19.372 1.00 68.81 101 ARG A C 1
ATOM 806 O O . ARG A 1 101 ? 42.976 -9.486 -19.267 1.00 68.81 101 ARG A O 1
ATOM 813 N N . LYS A 1 102 ? 44.309 -7.877 -20.109 1.00 68.50 102 LYS A N 1
ATOM 814 C CA . LYS A 1 102 ? 45.343 -8.770 -20.647 1.00 68.50 102 LYS A CA 1
ATOM 815 C C . LYS A 1 102 ? 45.959 -9.553 -19.480 1.00 68.50 102 LYS A C 1
ATOM 817 O O . LYS A 1 102 ? 46.463 -8.958 -18.527 1.00 68.50 102 LYS A O 1
ATOM 822 N N . ARG A 1 103 ? 45.876 -10.884 -19.536 1.00 68.88 103 ARG A N 1
ATOM 823 C CA . ARG A 1 103 ? 46.477 -11.796 -18.552 1.00 68.88 103 ARG A CA 1
ATOM 824 C C . ARG A 1 103 ? 47.986 -11.495 -18.489 1.00 68.88 103 ARG A C 1
ATOM 826 O O . ARG A 1 103 ? 48.639 -11.510 -19.529 1.00 68.88 103 ARG A O 1
ATOM 833 N N . LYS A 1 104 ? 48.542 -11.183 -17.309 1.00 65.12 104 LYS A N 1
ATOM 834 C CA . LYS A 1 104 ? 50.005 -11.104 -17.135 1.00 65.12 104 LYS A CA 1
ATOM 835 C C . LYS A 1 104 ? 50.550 -12.525 -17.243 1.00 65.12 104 LYS A C 1
ATOM 837 O O . LYS A 1 104 ? 50.312 -13.334 -16.350 1.00 65.12 104 LYS A O 1
ATOM 842 N N . THR A 1 105 ? 51.248 -12.826 -18.332 1.00 55.56 105 THR A N 1
ATOM 843 C CA . THR A 1 105 ? 52.020 -14.060 -18.466 1.00 55.56 105 THR A CA 1
ATOM 844 C C . THR A 1 105 ? 53.118 -14.026 -17.407 1.00 55.56 105 THR A C 1
ATOM 846 O O . THR A 1 105 ? 53.995 -13.164 -17.449 1.00 55.56 105 THR A O 1
ATOM 849 N N . LYS A 1 106 ? 53.040 -14.907 -16.408 1.00 62.47 106 LYS A N 1
ATOM 850 C CA . LYS A 1 106 ? 54.198 -15.233 -15.575 1.00 62.47 106 LYS A CA 1
ATOM 851 C C . LYS A 1 106 ? 55.136 -16.024 -16.489 1.00 62.47 106 LYS A C 1
ATOM 853 O O . LYS A 1 106 ? 54.767 -17.116 -16.909 1.00 62.47 106 LYS A O 1
ATOM 858 N N . LEU A 1 107 ? 56.269 -15.435 -16.874 1.00 55.25 107 LEU A N 1
ATOM 859 C CA . LEU A 1 107 ? 57.356 -16.201 -17.479 1.00 55.25 107 LEU A CA 1
ATOM 860 C C . LEU A 1 107 ? 57.793 -17.234 -16.435 1.00 55.25 107 LEU A C 1
ATOM 862 O O . LEU A 1 107 ? 58.110 -16.866 -15.306 1.00 55.25 107 LEU A O 1
ATOM 866 N N . LEU A 1 108 ? 57.696 -18.514 -16.788 1.00 55.75 108 LEU A N 1
ATOM 867 C CA . LEU A 1 108 ? 58.375 -19.580 -16.067 1.00 55.75 108 LEU A CA 1
ATOM 868 C C . LEU A 1 108 ? 59.852 -19.473 -16.440 1.00 55.75 108 LEU A C 1
ATOM 870 O O . LEU A 1 108 ? 60.197 -19.683 -17.602 1.00 55.75 108 LEU A O 1
ATOM 874 N N . ASP A 1 109 ? 60.689 -19.120 -15.467 1.00 57.31 109 ASP A N 1
ATOM 875 C CA . ASP A 1 109 ? 62.122 -19.386 -15.543 1.00 57.31 109 ASP A CA 1
ATOM 876 C C . ASP A 1 109 ? 62.302 -20.901 -15.726 1.00 57.31 109 ASP A C 1
ATOM 878 O O . ASP A 1 109 ? 61.850 -21.704 -14.905 1.00 57.31 109 ASP A O 1
ATOM 882 N N . GLY A 1 110 ? 62.864 -21.282 -16.873 1.00 54.03 110 GLY A N 1
ATOM 883 C CA . GLY A 1 110 ? 63.199 -22.663 -17.210 1.00 54.03 110 GLY A CA 1
ATOM 884 C C . GLY A 1 110 ? 64.504 -23.116 -16.538 1.00 54.03 110 GLY A C 1
ATOM 885 O O . GLY A 1 110 ? 65.313 -22.272 -16.151 1.00 54.03 110 GLY A O 1
ATOM 886 N N . PRO A 1 111 ? 64.708 -24.437 -16.381 1.00 54.72 111 PRO A N 1
ATOM 887 C CA . PRO A 1 111 ? 65.743 -25.000 -15.525 1.00 54.72 111 PRO A CA 1
ATOM 888 C C . PRO A 1 111 ? 67.135 -25.033 -16.171 1.00 54.72 111 PRO A C 1
ATOM 890 O O . PRO A 1 111 ? 67.294 -25.052 -17.389 1.00 54.72 111 PRO A O 1
ATOM 893 N N . SER A 1 112 ? 68.113 -25.084 -15.270 1.00 54.22 112 SER A N 1
ATOM 894 C CA . SER A 1 112 ? 69.557 -25.275 -15.401 1.00 54.22 112 SER A CA 1
ATOM 895 C C . SER A 1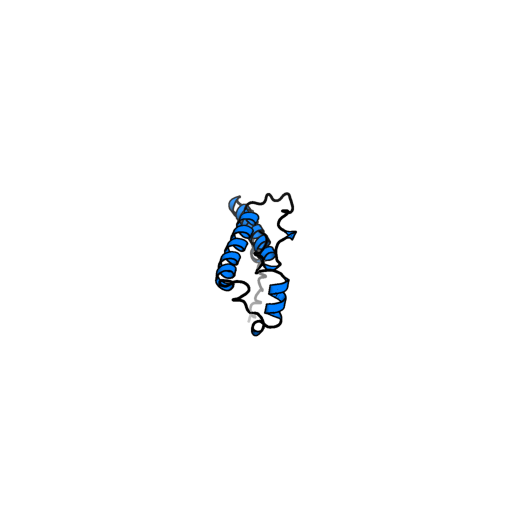 112 ? 70.004 -26.204 -16.541 1.00 54.22 112 SER A C 1
ATOM 897 O O . SER A 1 112 ? 69.513 -27.324 -16.672 1.00 54.22 112 SER A O 1
ATOM 899 N N . THR A 1 113 ? 70.999 -25.758 -17.308 1.00 47.34 113 THR A N 1
ATOM 900 C CA . THR A 1 113 ? 71.811 -26.569 -18.243 1.00 47.34 113 THR A CA 1
ATOM 901 C C . THR A 1 113 ? 73.055 -27.161 -17.536 1.00 47.34 113 THR A C 1
ATOM 903 O O . THR A 1 113 ? 73.367 -26.685 -16.444 1.00 47.34 113 THR A O 1
ATOM 906 N N . PRO A 1 114 ? 73.698 -28.208 -18.107 1.00 58.75 114 PRO A N 1
ATOM 907 C CA . PRO A 1 114 ? 74.310 -29.341 -17.392 1.00 58.75 114 PRO A CA 1
ATOM 908 C C . PRO A 1 114 ? 75.629 -29.056 -16.671 1.00 58.75 114 PRO A C 1
ATOM 910 O O . PRO A 1 114 ? 76.338 -28.102 -17.063 1.00 58.75 114 PRO A O 1
#